Protein AF-A0A678R780-F1 (afdb_monomer_lite)

Structure (mmCIF, N/CA/C/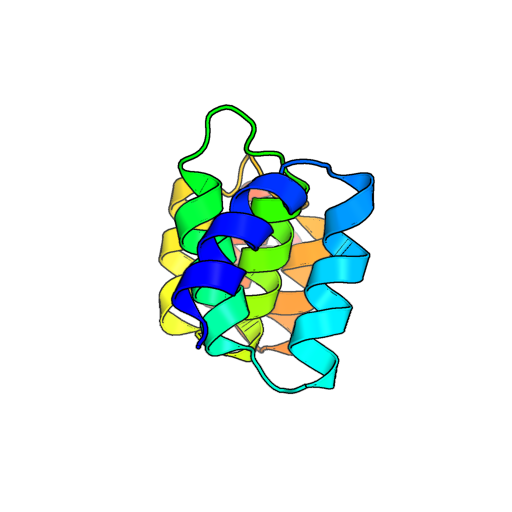O backbone):
data_AF-A0A678R780-F1
#
_entry.id   AF-A0A678R780-F1
#
loop_
_atom_site.group_PDB
_atom_site.id
_atom_site.type_symbol
_atom_site.label_atom_id
_atom_site.label_alt_id
_atom_site.label_comp_id
_atom_site.label_asym_id
_atom_site.label_entity_id
_atom_site.label_seq_id
_atom_site.pdbx_PDB_ins_code
_atom_site.Cartn_x
_atom_site.Cartn_y
_atom_site.Cartn_z
_atom_site.occupancy
_atom_site.B_iso_or_equiv
_atom_site.auth_seq_id
_atom_site.auth_comp_id
_atom_site.auth_asym_id
_atom_site.auth_atom_id
_atom_site.pdbx_PDB_model_num
ATOM 1 N N . GLU A 1 1 ? -18.307 8.876 14.361 1.00 62.28 1 GLU A N 1
ATOM 2 C CA . GLU A 1 1 ? -17.873 7.570 14.901 1.00 62.28 1 GLU A CA 1
ATOM 3 C C . GLU A 1 1 ? -16.398 7.282 14.613 1.00 62.28 1 GLU A C 1
ATOM 5 O O . GLU A 1 1 ? -15.631 7.121 15.553 1.00 62.28 1 GLU A O 1
ATOM 10 N N . PHE A 1 2 ? -15.944 7.371 13.357 1.00 79.69 2 PHE A N 1
ATOM 11 C CA . PHE A 1 2 ? -14.567 7.010 12.974 1.00 79.69 2 PHE A CA 1
ATOM 12 C C . PHE A 1 2 ? -13.427 7.900 13.487 1.00 79.69 2 PHE A C 1
ATOM 14 O O . PHE A 1 2 ? -12.279 7.478 13.446 1.00 79.69 2 PHE A O 1
ATOM 21 N N . ARG A 1 3 ? -13.695 9.093 14.034 1.00 85.50 3 ARG A N 1
ATOM 22 C CA . ARG A 1 3 ? -12.628 9.969 14.557 1.00 85.50 3 ARG A CA 1
ATOM 23 C C . ARG A 1 3 ? -11.819 9.309 15.684 1.00 85.50 3 ARG A C 1
ATOM 25 O O . ARG A 1 3 ? -10.599 9.425 15.704 1.00 85.50 3 ARG A O 1
ATOM 32 N N . LEU A 1 4 ? -12.485 8.607 16.604 1.00 89.31 4 LEU A N 1
ATOM 33 C CA . LEU A 1 4 ? -11.805 7.891 17.694 1.00 89.31 4 LEU A CA 1
ATOM 34 C C . LEU A 1 4 ? -11.103 6.628 17.184 1.00 89.31 4 LEU A C 1
ATOM 36 O O . LEU A 1 4 ? -9.985 6.342 17.604 1.00 89.31 4 LEU A O 1
ATOM 40 N N . ALA A 1 5 ? -11.731 5.917 16.243 1.00 90.56 5 ALA A N 1
ATOM 41 C CA . ALA A 1 5 ? -11.136 4.752 15.594 1.00 90.56 5 ALA A CA 1
ATOM 42 C C . ALA 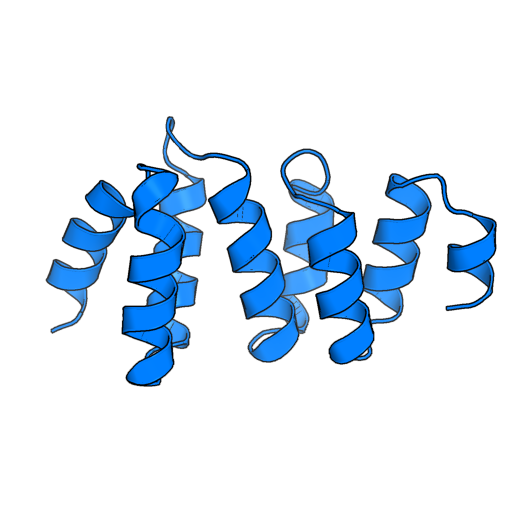A 1 5 ? -9.857 5.122 14.828 1.00 90.56 5 ALA A C 1
ATOM 44 O O . ALA A 1 5 ? -8.880 4.388 14.902 1.00 90.56 5 ALA A O 1
ATOM 45 N N . GLN A 1 6 ? -9.828 6.286 14.173 1.00 91.50 6 GLN A N 1
ATOM 46 C CA . GLN A 1 6 ? -8.646 6.798 13.486 1.00 91.50 6 GLN A CA 1
ATOM 47 C C . GLN A 1 6 ? -7.515 7.098 14.475 1.00 91.50 6 GLN A C 1
ATOM 49 O O . GLN A 1 6 ? -6.401 6.623 14.287 1.00 91.50 6 GLN A O 1
ATOM 54 N N . MET A 1 7 ? -7.796 7.828 15.561 1.00 91.81 7 MET A N 1
ATOM 55 C CA . MET A 1 7 ? -6.786 8.118 16.589 1.00 91.81 7 MET A CA 1
ATOM 56 C C . MET A 1 7 ? -6.217 6.837 17.209 1.00 91.81 7 MET A C 1
ATOM 58 O O . MET A 1 7 ? -5.005 6.706 17.340 1.00 91.81 7 MET A O 1
ATOM 62 N N . CYS A 1 8 ? -7.083 5.880 17.552 1.00 94.06 8 CYS A N 1
ATOM 63 C CA . CYS A 1 8 ? -6.665 4.586 18.086 1.00 94.06 8 CYS A CA 1
ATOM 64 C C . CYS A 1 8 ? -5.853 3.789 17.056 1.00 94.06 8 CYS A C 1
ATOM 66 O O . CYS A 1 8 ? -4.770 3.299 17.362 1.00 94.06 8 CYS A O 1
ATOM 68 N N . GLY A 1 9 ? -6.329 3.735 15.810 1.00 95.38 9 GLY A N 1
ATOM 69 C CA . GLY A 1 9 ? -5.672 3.037 14.712 1.00 95.38 9 GLY A CA 1
ATOM 70 C C . GLY A 1 9 ? -4.240 3.513 14.489 1.00 95.38 9 GLY A C 1
ATOM 71 O O . GLY A 1 9 ? -3.362 2.679 14.304 1.00 95.38 9 GLY A O 1
ATOM 72 N N . LEU A 1 10 ? -3.972 4.821 14.598 1.00 96.38 10 LEU A N 1
ATOM 73 C CA . LEU A 1 10 ? -2.620 5.380 14.446 1.00 96.38 10 LEU A CA 1
ATOM 74 C C . LEU A 1 10 ? -1.632 4.853 15.497 1.00 96.38 10 LEU A C 1
ATOM 76 O O . LEU A 1 10 ? -0.442 4.741 15.215 1.00 96.38 10 LEU A O 1
ATOM 80 N N . HIS A 1 11 ? -2.112 4.503 16.692 1.00 95.69 11 HIS A N 1
ATOM 81 C CA . HIS A 1 11 ? -1.284 3.882 17.724 1.00 95.69 11 HIS A CA 1
ATOM 82 C C . HIS A 1 11 ? -1.045 2.387 17.486 1.00 95.69 11 HIS A C 1
ATOM 84 O O . HIS A 1 11 ? -0.067 1.860 18.003 1.00 95.69 11 HIS A O 1
ATOM 90 N N . ILE A 1 12 ? -1.899 1.721 16.704 1.00 97.00 12 ILE A N 1
ATOM 91 C CA . ILE A 1 12 ? -1.812 0.283 16.420 1.00 97.00 12 ILE A CA 1
ATOM 92 C C . ILE A 1 12 ? -0.942 0.030 15.185 1.00 97.00 12 ILE A C 1
ATOM 94 O O . ILE A 1 12 ? 0.005 -0.741 15.259 1.00 97.00 12 ILE A O 1
ATOM 98 N N . VAL A 1 13 ? -1.187 0.736 14.074 1.00 96.94 13 VAL A N 1
ATOM 99 C CA . VAL A 1 13 ? -0.515 0.499 12.774 1.00 96.94 13 VAL A CA 1
ATOM 100 C C . VAL A 1 13 ? 1.003 0.693 12.784 1.00 96.94 13 VAL A C 1
ATOM 102 O O . VAL A 1 13 ? 1.671 0.270 11.850 1.00 96.94 13 VAL A O 1
ATOM 105 N N . VAL A 1 14 ? 1.558 1.335 13.816 1.00 96.75 14 VAL A N 1
ATOM 106 C CA . VAL A 1 14 ? 3.012 1.478 14.018 1.00 96.75 14 VAL A CA 1
ATOM 107 C C . VAL A 1 14 ? 3.672 0.217 14.593 1.00 96.75 14 VAL A C 1
ATOM 109 O O . VAL A 1 14 ? 4.894 0.183 14.775 1.00 96.75 14 VAL A O 1
ATOM 112 N N . HIS A 1 15 ? 2.874 -0.787 14.956 1.00 97.50 15 HIS A N 1
ATOM 113 C CA . HIS A 1 15 ? 3.314 -2.118 15.347 1.00 97.50 15 HIS A CA 1
ATOM 114 C C . HIS A 1 15 ? 3.130 -3.050 14.148 1.00 97.50 15 HIS A C 1
ATOM 116 O O . HIS A 1 15 ? 2.006 -3.367 13.770 1.00 97.50 15 HIS A O 1
ATOM 122 N N . ALA A 1 16 ? 4.240 -3.477 13.542 1.00 95.44 16 ALA A N 1
ATOM 123 C CA . ALA A 1 16 ? 4.207 -4.252 12.302 1.00 95.44 16 ALA A CA 1
ATOM 124 C C . ALA A 1 16 ? 3.424 -5.568 12.432 1.00 95.44 16 ALA A C 1
ATOM 126 O O . ALA A 1 16 ? 2.726 -5.938 11.492 1.00 95.44 16 ALA A O 1
ATOM 127 N N . ASP A 1 17 ? 3.497 -6.211 13.599 1.00 96.75 17 ASP A N 1
ATOM 128 C CA . ASP A 1 17 ? 2.800 -7.467 13.893 1.00 96.75 17 ASP A CA 1
ATOM 129 C C . ASP A 1 17 ? 1.268 -7.299 13.935 1.00 96.75 17 ASP A C 1
ATOM 131 O O . ASP A 1 17 ? 0.540 -8.245 13.666 1.00 96.75 17 ASP A O 1
ATOM 135 N N . GLU A 1 18 ? 0.773 -6.086 14.204 1.00 97.56 18 GLU A N 1
ATOM 136 C CA . GLU A 1 18 ? -0.662 -5.780 14.327 1.00 97.56 18 GLU A CA 1
ATOM 137 C C . GLU A 1 18 ? -1.278 -5.260 13.015 1.00 97.56 18 GLU A C 1
ATOM 139 O O . GLU A 1 18 ? -2.496 -5.102 12.898 1.00 97.56 18 GLU A O 1
ATOM 144 N N . LEU A 1 19 ? -0.447 -4.929 12.019 1.00 97.56 19 LEU A N 1
ATOM 145 C CA . LEU A 1 19 ? -0.902 -4.249 10.805 1.00 97.56 19 LEU A CA 1
ATOM 146 C C . LEU A 1 19 ? -1.858 -5.124 9.980 1.00 97.56 19 LEU A C 1
ATOM 148 O O . LEU A 1 19 ? -2.865 -4.621 9.481 1.00 97.56 19 LEU A O 1
ATOM 152 N N . GLU A 1 20 ? -1.553 -6.414 9.837 1.00 96.81 20 GLU A N 1
ATOM 153 C CA . GLU A 1 20 ? -2.369 -7.354 9.059 1.00 96.81 20 GLU A CA 1
ATOM 154 C C . GLU A 1 20 ? -3.759 -7.546 9.679 1.00 96.81 20 GLU A C 1
ATOM 156 O O . GLU A 1 20 ? -4.770 -7.406 8.986 1.00 96.81 20 GLU A O 1
ATOM 161 N N . ASP A 1 21 ? -3.823 -7.763 10.994 1.00 97.75 21 ASP A N 1
ATOM 162 C CA . ASP A 1 21 ? -5.081 -7.937 11.722 1.00 97.75 21 ASP A CA 1
ATOM 163 C C . ASP A 1 21 ? -5.960 -6.683 11.649 1.00 97.75 21 ASP A C 1
ATOM 165 O O . ASP A 1 21 ? -7.170 -6.774 11.413 1.00 97.75 21 ASP A O 1
ATOM 169 N N . LEU A 1 22 ? -5.360 -5.494 11.766 1.00 97.50 22 LEU A N 1
ATOM 170 C CA . LEU A 1 22 ? -6.078 -4.231 11.617 1.00 97.50 22 LEU A CA 1
ATOM 171 C C . LEU A 1 22 ? -6.645 -4.060 10.202 1.00 97.50 22 LEU A C 1
ATOM 173 O O . LEU A 1 22 ? -7.795 -3.644 10.043 1.00 97.50 22 LEU A O 1
ATOM 177 N N . ILE A 1 23 ? -5.863 -4.378 9.170 1.00 97.44 23 ILE A N 1
ATOM 178 C CA . ILE A 1 23 ? -6.307 -4.293 7.774 1.00 97.44 23 ILE A CA 1
ATOM 179 C C . ILE A 1 23 ? -7.484 -5.238 7.530 1.00 97.44 23 ILE A C 1
ATOM 181 O O . ILE A 1 23 ? -8.506 -4.812 6.986 1.00 97.44 23 ILE A O 1
ATOM 185 N N . ASN A 1 24 ? -7.375 -6.493 7.967 1.00 97.31 24 ASN A N 1
ATOM 186 C CA . ASN A 1 24 ? -8.446 -7.480 7.839 1.00 97.31 24 ASN A CA 1
ATOM 187 C C . ASN A 1 24 ? -9.714 -7.013 8.567 1.00 97.31 24 ASN A C 1
ATOM 189 O O . ASN A 1 24 ? -10.800 -7.025 7.988 1.00 97.31 24 ASN A O 1
ATOM 193 N N . TYR A 1 25 ? -9.574 -6.463 9.777 1.00 97.00 25 TYR A N 1
ATOM 194 C CA . TYR A 1 25 ? -10.696 -5.942 10.556 1.00 97.00 25 TYR A CA 1
ATOM 195 C C . TYR A 1 25 ? -11.512 -4.866 9.818 1.00 97.00 25 TYR A C 1
ATOM 197 O O . TYR A 1 25 ? -12.750 -4.887 9.877 1.00 97.00 25 TYR A O 1
ATOM 205 N N . TYR A 1 26 ? -10.842 -3.923 9.144 1.00 97.38 26 TYR A N 1
ATOM 206 C CA .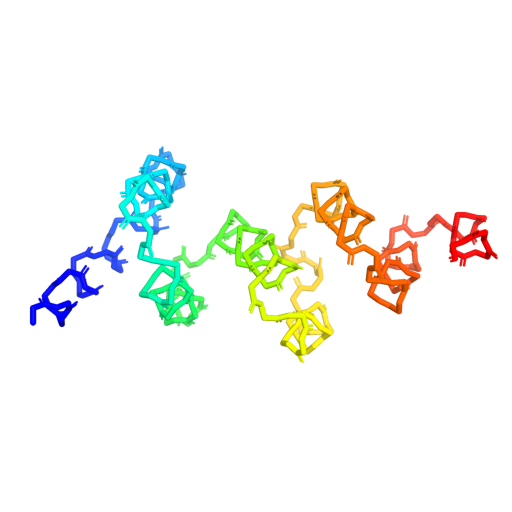 TYR A 1 26 ? -11.500 -2.879 8.349 1.00 97.38 26 TYR A CA 1
ATOM 207 C C . TYR A 1 26 ? -12.076 -3.430 7.037 1.00 97.38 26 TYR A C 1
ATOM 209 O O . TYR A 1 26 ? -13.198 -3.068 6.671 1.00 97.38 26 TYR A O 1
ATOM 217 N N . GLN A 1 27 ? -11.341 -4.307 6.343 1.00 95.12 27 GLN A N 1
ATOM 218 C CA . GLN A 1 27 ? -11.774 -4.880 5.064 1.00 95.12 27 GLN A CA 1
ATOM 219 C C . GLN A 1 27 ? -13.019 -5.761 5.209 1.00 95.12 27 GLN A C 1
ATOM 221 O O . GLN A 1 27 ? -13.960 -5.592 4.436 1.00 95.12 27 GLN A O 1
ATOM 226 N N . ASP A 1 28 ? -13.079 -6.622 6.228 1.00 97.00 28 ASP A N 1
ATOM 227 C CA . ASP A 1 28 ? -14.221 -7.518 6.477 1.00 97.00 28 ASP A CA 1
ATOM 228 C C . ASP A 1 28 ? -15.529 -6.757 6.744 1.00 97.00 28 ASP A C 1
ATOM 230 O O . ASP A 1 28 ? -16.62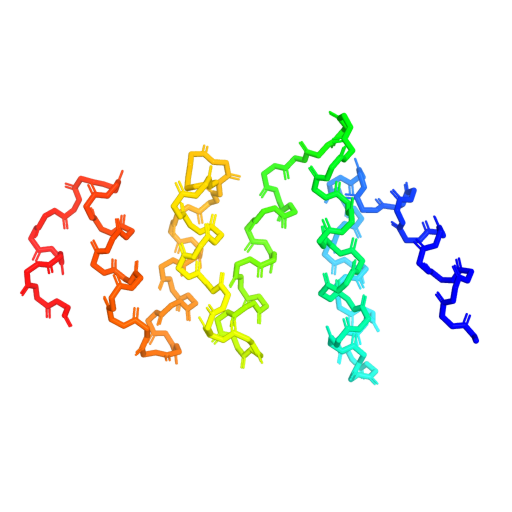6 -7.281 6.555 1.00 97.00 28 ASP A O 1
ATOM 234 N N . ARG A 1 29 ? -15.422 -5.496 7.177 1.00 96.25 29 ARG A N 1
ATOM 235 C CA . ARG A 1 29 ? -16.555 -4.591 7.427 1.00 96.25 29 ARG A CA 1
ATOM 236 C C . ARG A 1 29 ? -16.833 -3.631 6.270 1.00 96.25 29 ARG A C 1
ATOM 238 O O . ARG A 1 29 ? -17.779 -2.853 6.343 1.00 96.25 29 ARG A O 1
ATOM 245 N N . GLY A 1 30 ? -16.025 -3.674 5.213 1.00 96.19 30 GLY A N 1
ATOM 246 C CA . GLY A 1 30 ? -16.158 -2.802 4.048 1.00 96.19 30 GLY A CA 1
ATOM 247 C C . GLY A 1 30 ? -15.710 -1.353 4.272 1.00 96.19 30 GLY A C 1
ATOM 248 O O . GLY A 1 30 ? -16.072 -0.481 3.486 1.00 96.19 30 GLY A O 1
ATOM 249 N N . HIS A 1 31 ? -14.929 -1.070 5.320 1.00 96.56 31 HIS A N 1
ATOM 250 C CA . HIS A 1 31 ? -14.461 0.281 5.670 1.00 96.56 31 HIS A CA 1
ATOM 251 C C . HIS A 1 31 ? -13.138 0.634 4.968 1.00 96.56 31 HIS A C 1
ATOM 253 O O . HIS A 1 31 ? -12.135 0.966 5.602 1.00 96.56 31 HIS A O 1
ATOM 259 N N . PHE A 1 32 ? -13.104 0.504 3.638 1.00 96.12 32 PHE A N 1
ATOM 260 C CA . PHE A 1 32 ? -11.881 0.688 2.845 1.00 96.12 32 PHE A CA 1
ATOM 261 C C . PHE A 1 32 ? -11.415 2.146 2.806 1.00 96.12 32 PHE A C 1
ATOM 263 O O . PHE A 1 32 ? -10.217 2.412 2.863 1.00 96.12 32 PHE A O 1
ATOM 270 N N . GLU A 1 33 ? -12.353 3.092 2.738 1.00 96.19 33 GLU A N 1
ATOM 271 C CA . GLU A 1 33 ? -12.046 4.525 2.730 1.00 96.19 33 GLU A CA 1
ATOM 272 C C . GLU A 1 33 ? -11.412 4.963 4.052 1.00 96.19 33 GLU A C 1
ATOM 274 O O . GLU A 1 33 ? -10.392 5.651 4.064 1.00 96.19 33 GLU A O 1
ATOM 279 N N . GLU A 1 34 ? -11.962 4.514 5.179 1.00 96.94 34 GLU A N 1
ATOM 280 C CA . GLU A 1 34 ? -11.415 4.797 6.502 1.00 96.94 34 GLU A CA 1
ATOM 281 C C . GLU A 1 34 ? -10.044 4.149 6.705 1.00 96.94 34 GLU A C 1
ATOM 283 O O . GLU A 1 34 ? -9.157 4.786 7.274 1.00 96.94 34 GLU A O 1
ATOM 288 N N . LEU A 1 35 ? -9.843 2.924 6.206 1.00 97.75 35 LEU A N 1
ATOM 289 C CA . LEU A 1 35 ? -8.550 2.241 6.257 1.00 97.75 35 LEU A CA 1
ATOM 290 C C . LEU A 1 35 ? -7.481 2.979 5.441 1.00 97.75 35 LEU A C 1
ATOM 292 O O . LEU A 1 35 ? -6.369 3.185 5.927 1.00 97.75 35 LEU A O 1
ATOM 296 N N . ILE A 1 36 ? -7.820 3.409 4.224 1.00 98.19 36 ILE A N 1
ATOM 297 C CA . ILE A 1 36 ? -6.927 4.204 3.374 1.00 98.19 36 ILE A CA 1
ATOM 298 C C . ILE A 1 36 ? -6.566 5.514 4.077 1.00 98.19 36 ILE A C 1
ATOM 300 O O . ILE A 1 36 ? -5.386 5.814 4.236 1.00 98.19 36 ILE A O 1
ATOM 304 N N . ASN A 1 37 ? -7.559 6.256 4.576 1.00 97.56 37 ASN A N 1
ATOM 305 C CA . ASN A 1 37 ? -7.329 7.520 5.279 1.00 97.56 37 ASN A CA 1
ATOM 306 C C . ASN A 1 37 ? -6.485 7.337 6.555 1.00 97.56 37 ASN A C 1
ATOM 308 O O . ASN A 1 37 ? -5.696 8.211 6.919 1.00 97.56 37 ASN A O 1
ATOM 312 N N . LEU A 1 38 ? -6.650 6.210 7.255 1.00 97.81 38 LEU A N 1
ATOM 313 C CA . LEU A 1 38 ? -5.838 5.861 8.416 1.00 97.81 38 LEU A CA 1
ATOM 314 C C . LEU A 1 38 ? -4.374 5.642 8.019 1.00 97.81 38 LEU A C 1
ATOM 316 O O . LEU A 1 38 ? -3.491 6.234 8.639 1.00 97.81 38 LEU A O 1
ATOM 320 N N . LEU A 1 39 ? -4.113 4.827 6.994 1.00 98.12 39 LEU A N 1
ATOM 321 C CA . LEU A 1 39 ? -2.750 4.550 6.537 1.00 98.12 39 LEU A CA 1
ATOM 322 C C . LEU A 1 39 ? -2.083 5.788 5.925 1.00 98.12 39 LEU A C 1
ATOM 324 O O . LEU A 1 39 ? -0.916 6.029 6.215 1.00 98.12 39 LEU A O 1
ATOM 328 N N . GLU A 1 40 ? -2.815 6.616 5.175 1.00 97.88 40 GLU A N 1
ATOM 329 C CA . GLU A 1 40 ? -2.335 7.912 4.668 1.00 97.88 40 GLU A CA 1
ATOM 330 C C . GLU A 1 40 ? -1.806 8.802 5.800 1.00 97.88 40 GLU A C 1
ATOM 332 O O . GLU A 1 40 ? -0.689 9.315 5.725 1.00 97.88 40 GLU A O 1
ATOM 337 N N . ALA A 1 41 ? -2.570 8.936 6.888 1.00 97.69 41 ALA A N 1
ATOM 338 C CA . ALA A 1 41 ? -2.130 9.685 8.061 1.00 97.69 41 ALA A CA 1
ATOM 339 C C . ALA A 1 41 ? -0.943 9.008 8.771 1.00 97.69 41 ALA A C 1
ATOM 341 O O . ALA A 1 41 ? -0.027 9.682 9.248 1.00 97.69 41 ALA A O 1
ATOM 342 N N . ALA A 1 42 ? -0.937 7.677 8.829 1.00 97.25 42 ALA A N 1
ATOM 343 C CA . ALA A 1 42 ? 0.075 6.914 9.542 1.00 97.25 42 ALA A CA 1
ATOM 344 C C . ALA A 1 42 ? 1.467 6.980 8.887 1.00 97.25 42 ALA A C 1
ATOM 346 O O . ALA A 1 42 ? 2.477 6.903 9.586 1.00 97.25 42 ALA A O 1
ATOM 347 N N . LEU A 1 43 ? 1.541 7.175 7.568 1.00 97.44 43 LEU A N 1
ATOM 348 C CA . LEU A 1 43 ? 2.800 7.347 6.831 1.00 97.44 43 LEU A CA 1
ATOM 349 C C . LEU A 1 43 ? 3.611 8.570 7.283 1.00 97.44 43 LEU A C 1
ATOM 351 O O . LEU A 1 43 ? 4.831 8.582 7.117 1.00 97.44 43 LEU A O 1
ATOM 355 N N . GLY A 1 44 ? 2.951 9.580 7.861 1.00 95.69 44 GLY A N 1
ATOM 356 C CA . GLY A 1 44 ? 3.597 10.772 8.417 1.00 95.69 44 GLY A CA 1
ATOM 357 C C . GLY A 1 44 ? 4.202 10.576 9.812 1.00 95.69 44 GLY A C 1
ATOM 358 O O . GLY A 1 44 ? 4.832 11.494 10.331 1.00 95.69 44 GLY A O 1
ATOM 359 N N . LEU A 1 45 ? 4.011 9.412 10.443 1.00 96.56 45 LEU A N 1
ATOM 360 C CA . LEU A 1 45 ? 4.550 9.121 11.770 1.00 96.56 45 LEU A CA 1
ATOM 361 C C . LEU A 1 45 ? 6.035 8.739 11.696 1.00 96.56 45 LEU A C 1
ATOM 363 O O . LEU A 1 45 ? 6.461 8.014 10.800 1.00 96.56 45 LEU A O 1
ATOM 367 N N . GLU A 1 46 ? 6.816 9.123 12.709 1.00 95.88 46 GLU A N 1
ATOM 368 C CA . GLU A 1 46 ? 8.242 8.753 12.808 1.00 95.88 46 GLU A CA 1
ATOM 369 C C . GLU A 1 46 ? 8.463 7.233 12.810 1.00 95.88 46 GLU A C 1
ATOM 371 O O . GLU A 1 46 ? 9.475 6.737 12.321 1.00 95.88 46 GLU A O 1
ATOM 376 N N . ARG A 1 47 ? 7.488 6.480 13.331 1.00 96.75 47 ARG A N 1
ATOM 377 C CA . ARG A 1 47 ? 7.510 5.013 13.408 1.00 96.75 47 ARG A CA 1
ATOM 378 C C . ARG A 1 47 ? 6.973 4.319 12.147 1.00 96.75 47 ARG A C 1
ATOM 380 O O . ARG A 1 47 ? 6.745 3.112 12.186 1.00 96.75 47 ARG A O 1
ATOM 387 N N . ALA A 1 48 ? 6.756 5.042 11.046 1.00 97.69 48 ALA A N 1
ATOM 388 C CA . ALA A 1 48 ? 6.250 4.450 9.813 1.00 97.69 48 ALA A CA 1
ATOM 389 C C . ALA A 1 48 ? 7.236 3.422 9.226 1.00 97.69 48 ALA A C 1
ATOM 391 O O . ALA A 1 48 ? 8.404 3.727 8.969 1.00 97.69 48 ALA A O 1
ATOM 392 N N . HIS A 1 49 ? 6.755 2.209 8.955 1.00 98.12 49 HIS A N 1
ATOM 393 C CA . HIS A 1 49 ? 7.564 1.086 8.471 1.00 98.12 49 HIS A CA 1
ATOM 394 C C . HIS A 1 49 ? 7.085 0.556 7.114 1.00 98.12 49 HIS A C 1
ATOM 396 O O . HIS A 1 49 ? 5.965 0.827 6.691 1.00 98.12 49 HIS A O 1
ATOM 402 N N . MET A 1 50 ? 7.922 -0.248 6.445 1.00 98.25 50 MET A N 1
ATOM 403 C CA . MET A 1 50 ? 7.698 -0.761 5.078 1.00 98.25 50 MET A CA 1
ATOM 404 C C . MET A 1 50 ? 6.312 -1.388 4.859 1.00 98.25 50 MET A C 1
ATOM 406 O O . MET A 1 50 ? 5.691 -1.169 3.817 1.00 98.25 50 MET A O 1
ATOM 410 N N . GLY A 1 51 ? 5.811 -2.140 5.847 1.00 98.38 51 GLY A N 1
ATOM 411 C CA . GLY A 1 51 ? 4.469 -2.729 5.798 1.00 98.38 51 GLY A CA 1
ATOM 412 C C . GLY A 1 51 ? 3.380 -1.703 5.465 1.00 98.38 51 GLY A C 1
ATOM 413 O O . GLY A 1 51 ? 2.592 -1.932 4.559 1.00 98.38 51 GLY A O 1
ATOM 414 N N . MET A 1 52 ? 3.402 -0.523 6.086 1.00 98.56 52 MET A N 1
ATOM 415 C CA . MET A 1 52 ? 2.371 0.505 5.889 1.00 98.56 52 MET A CA 1
ATOM 416 C C . MET A 1 52 ? 2.357 1.046 4.453 1.00 98.56 52 MET A C 1
ATOM 418 O O . MET A 1 52 ? 1.295 1.170 3.850 1.00 98.56 52 MET A O 1
ATOM 422 N N . PHE A 1 53 ? 3.535 1.315 3.876 1.00 98.69 53 PHE A N 1
ATOM 423 C CA . PHE A 1 53 ? 3.662 1.774 2.486 1.00 98.69 53 PHE A CA 1
ATOM 424 C C . PHE A 1 53 ? 3.207 0.700 1.495 1.00 98.69 53 PHE A C 1
ATOM 426 O O . PHE A 1 53 ? 2.584 1.011 0.480 1.00 98.69 53 PHE A O 1
ATOM 433 N N . THR A 1 54 ? 3.535 -0.560 1.789 1.00 98.69 54 THR A N 1
ATOM 434 C CA . THR A 1 54 ? 3.193 -1.711 0.948 1.00 98.69 54 THR A CA 1
ATOM 435 C C . THR A 1 54 ? 1.685 -1.937 0.934 1.00 98.69 54 THR A C 1
ATOM 437 O O . THR A 1 54 ? 1.089 -2.037 -0.135 1.00 98.69 54 THR A O 1
ATOM 440 N N . GLU A 1 55 ? 1.057 -1.971 2.107 1.00 98.50 55 GLU A N 1
ATOM 441 C CA . GLU A 1 55 ? -0.382 -2.205 2.226 1.00 98.50 55 GLU A CA 1
ATOM 442 C C . GLU A 1 55 ? -1.201 -1.037 1.673 1.00 98.50 55 GLU A C 1
ATOM 444 O O . GLU A 1 55 ? -2.203 -1.268 0.996 1.00 98.50 55 GLU A O 1
ATOM 449 N N . LEU A 1 56 ? -0.748 0.213 1.846 1.00 98.62 56 LEU A N 1
ATOM 450 C CA . LEU A 1 56 ? -1.420 1.345 1.208 1.00 98.62 56 LEU A CA 1
ATOM 451 C C . LEU A 1 56 ? -1.366 1.254 -0.325 1.00 98.62 56 LEU A C 1
ATOM 453 O O . LEU A 1 56 ? -2.378 1.496 -0.976 1.00 98.62 56 LEU A O 1
ATOM 457 N N . ALA A 1 57 ? -0.232 0.846 -0.906 1.00 98.62 57 ALA A N 1
ATOM 458 C CA . ALA A 1 57 ? -0.131 0.632 -2.351 1.00 98.62 57 ALA A CA 1
ATOM 459 C C . ALA A 1 57 ? -1.112 -0.456 -2.833 1.00 98.62 57 ALA A C 1
ATOM 461 O O . ALA A 1 57 ? -1.792 -0.292 -3.845 1.00 98.62 57 ALA A O 1
ATOM 462 N N . ILE A 1 58 ? -1.252 -1.550 -2.077 1.00 98.50 58 ILE A N 1
ATOM 463 C CA . ILE A 1 58 ? -2.218 -2.612 -2.391 1.00 98.50 58 ILE A CA 1
ATOM 464 C C . ILE A 1 58 ? -3.654 -2.073 -2.334 1.00 98.50 58 ILE A C 1
ATOM 466 O O . ILE A 1 58 ? -4.449 -2.360 -3.229 1.00 98.50 58 ILE A O 1
ATOM 470 N N . LEU A 1 59 ? -3.998 -1.259 -1.335 1.00 98.31 59 LEU A N 1
ATOM 471 C CA . LEU A 1 59 ? -5.322 -0.637 -1.252 1.00 98.31 59 LEU A CA 1
ATOM 472 C C . LEU A 1 59 ? -5.569 0.355 -2.394 1.00 98.31 59 LEU A C 1
ATOM 474 O O . LEU A 1 59 ? -6.647 0.336 -2.988 1.00 98.31 59 LEU A O 1
ATOM 478 N N . TYR A 1 60 ? -4.583 1.178 -2.756 1.00 98.62 60 TYR A N 1
ATOM 479 C CA . TYR A 1 60 ? -4.687 2.071 -3.910 1.00 98.62 60 TYR A CA 1
ATOM 480 C C . TYR A 1 60 ? -4.905 1.307 -5.206 1.00 98.62 60 TYR A C 1
ATOM 482 O O . TYR A 1 60 ? -5.780 1.703 -5.972 1.00 98.62 60 TYR A O 1
ATOM 490 N N . SER A 1 61 ? -4.213 0.183 -5.414 1.00 98.12 61 SER A N 1
ATOM 491 C CA . SER A 1 61 ? -4.400 -0.619 -6.627 1.00 98.12 61 SER A CA 1
ATOM 492 C C . SER A 1 61 ? -5.854 -1.065 -6.828 1.00 98.12 61 SER A C 1
ATOM 494 O O . SER A 1 61 ? -6.338 -1.108 -7.954 1.00 98.12 61 SER A O 1
ATOM 496 N N . LYS A 1 62 ? -6.578 -1.327 -5.731 1.00 96.81 62 LYS A N 1
ATOM 497 C CA . LYS A 1 62 ? -7.961 -1.822 -5.750 1.00 96.81 62 LYS A CA 1
ATOM 498 C C . LYS A 1 62 ? -9.006 -0.709 -5.752 1.00 96.81 62 LYS A C 1
ATOM 500 O O . LYS A 1 62 ? -10.025 -0.834 -6.422 1.00 96.81 62 LYS A O 1
ATOM 505 N N . TYR A 1 63 ? -8.785 0.344 -4.966 1.00 97.62 63 TYR A N 1
ATOM 506 C CA . TYR A 1 63 ? -9.842 1.300 -4.615 1.00 97.62 63 TYR A CA 1
ATOM 507 C C . TYR A 1 63 ? -9.568 2.730 -5.085 1.00 97.62 63 TYR A C 1
ATOM 509 O O . TYR A 1 63 ? -10.512 3.487 -5.299 1.00 97.62 63 TYR A O 1
ATOM 517 N N . LYS A 1 64 ? -8.296 3.118 -5.259 1.00 97.81 64 LYS A N 1
ATOM 518 C CA . LYS A 1 64 ? -7.911 4.458 -5.737 1.00 97.81 64 LYS A CA 1
ATOM 519 C C . LYS A 1 64 ? -6.725 4.408 -6.718 1.00 97.81 64 LYS A C 1
ATOM 521 O O . LYS A 1 64 ? -5.677 4.983 -6.406 1.00 97.81 64 LYS A O 1
ATOM 526 N N . PRO A 1 65 ? -6.867 3.780 -7.906 1.00 96.62 65 PRO A N 1
ATOM 527 C CA . PRO A 1 65 ? -5.789 3.673 -8.896 1.00 96.62 65 PRO A CA 1
ATOM 528 C C . PRO A 1 65 ? -5.095 4.999 -9.221 1.00 96.62 65 PRO A C 1
ATOM 530 O O . PRO A 1 65 ? -3.878 5.061 -9.346 1.00 96.62 65 PRO A O 1
ATOM 533 N N . GLN A 1 66 ? -5.859 6.091 -9.260 1.00 97.06 66 GLN A N 1
ATOM 534 C CA . GLN A 1 66 ? -5.371 7.442 -9.527 1.00 97.06 66 GLN A CA 1
ATOM 535 C C . GLN A 1 66 ? -4.341 7.963 -8.508 1.00 97.06 66 GLN A C 1
ATOM 537 O O . GLN A 1 66 ? -3.610 8.894 -8.826 1.00 97.06 66 GLN A O 1
ATOM 542 N N . ARG A 1 67 ? -4.276 7.394 -7.293 1.00 97.62 67 ARG A N 1
ATOM 543 C CA . ARG A 1 67 ? -3.269 7.737 -6.266 1.00 97.62 67 ARG A CA 1
ATOM 544 C C . ARG A 1 67 ? -2.043 6.823 -6.294 1.00 97.62 67 ARG A C 1
ATOM 546 O O . ARG A 1 67 ? -1.032 7.140 -5.672 1.00 97.62 67 ARG A O 1
ATOM 553 N N . MET A 1 68 ? -2.119 5.698 -7.006 1.00 97.88 68 MET A N 1
ATOM 554 C CA . MET A 1 68 ? -1.072 4.678 -7.009 1.00 97.88 68 MET A CA 1
ATOM 555 C C . MET A 1 68 ? 0.248 5.227 -7.552 1.00 97.88 68 MET A C 1
ATOM 557 O O . MET A 1 68 ? 1.294 5.032 -6.936 1.00 97.88 68 MET A O 1
ATOM 561 N N . ARG A 1 69 ? 0.194 5.958 -8.671 1.00 97.56 69 ARG A N 1
ATOM 562 C CA . ARG A 1 69 ? 1.385 6.517 -9.312 1.00 97.56 69 ARG A CA 1
ATOM 563 C C . ARG A 1 69 ? 2.180 7.430 -8.387 1.00 97.56 69 ARG A C 1
ATOM 565 O O . ARG A 1 69 ? 3.369 7.207 -8.184 1.00 97.56 69 ARG A O 1
ATOM 572 N N . GLU A 1 70 ? 1.507 8.423 -7.813 1.00 98.19 70 GLU A N 1
ATOM 573 C CA . GLU A 1 70 ? 2.106 9.408 -6.907 1.00 98.19 70 GLU A CA 1
ATOM 574 C C . GLU A 1 70 ? 2.739 8.724 -5.686 1.00 98.19 70 GLU A C 1
ATOM 576 O O . GLU A 1 70 ? 3.872 9.025 -5.311 1.00 98.19 70 GLU A O 1
ATOM 581 N N . HIS A 1 71 ? 2.045 7.739 -5.107 1.00 98.31 71 HIS A N 1
ATOM 582 C CA . HIS A 1 71 ? 2.561 6.957 -3.983 1.00 98.31 71 HIS A CA 1
ATOM 583 C C . HIS A 1 71 ? 3.858 6.223 -4.328 1.00 98.31 71 HIS A C 1
ATOM 585 O O . HIS A 1 71 ? 4.818 6.256 -3.558 1.00 98.31 71 HIS A O 1
ATOM 591 N N . LEU A 1 72 ? 3.907 5.569 -5.489 1.00 98.31 72 LEU A N 1
ATOM 592 C CA . LEU A 1 72 ? 5.089 4.833 -5.925 1.00 98.31 72 LEU A CA 1
ATOM 593 C C . LEU A 1 72 ? 6.259 5.760 -6.259 1.00 98.31 72 LEU A C 1
ATOM 595 O O . LEU A 1 72 ? 7.385 5.472 -5.860 1.00 98.31 72 LEU A O 1
ATOM 599 N N . GLU A 1 73 ? 6.015 6.887 -6.925 1.00 97.75 73 GLU A N 1
ATOM 600 C CA . GLU A 1 73 ? 7.069 7.858 -7.241 1.00 97.75 73 GLU A CA 1
ATOM 601 C C . GLU A 1 73 ? 7.765 8.384 -5.980 1.00 97.75 73 GLU A C 1
ATOM 603 O O . GLU A 1 73 ? 8.991 8.521 -5.966 1.00 97.75 73 GLU A O 1
ATOM 608 N N . LEU A 1 74 ? 7.007 8.600 -4.902 1.00 97.88 74 LEU A N 1
ATOM 609 C CA . LEU A 1 74 ? 7.537 9.082 -3.628 1.00 97.88 74 LEU A CA 1
ATOM 610 C C . LEU A 1 74 ? 8.161 7.975 -2.766 1.00 97.88 74 LEU A C 1
ATOM 612 O O . LEU A 1 74 ? 9.145 8.226 -2.067 1.00 97.88 74 LEU A O 1
ATOM 616 N N . PHE A 1 75 ? 7.594 6.764 -2.775 1.00 98.19 75 PHE A N 1
ATOM 617 C CA . PHE A 1 75 ? 7.860 5.770 -1.729 1.00 98.19 75 PHE A CA 1
ATOM 618 C C . PHE A 1 75 ? 8.303 4.385 -2.217 1.00 98.19 75 PHE A C 1
ATOM 620 O O . PHE A 1 75 ? 8.386 3.468 -1.398 1.00 98.19 75 PHE A O 1
ATOM 627 N N . TRP A 1 76 ? 8.635 4.201 -3.499 1.00 97.62 76 TRP A N 1
ATOM 628 C CA . TRP A 1 76 ? 9.046 2.895 -4.046 1.00 97.62 76 TRP A CA 1
ATOM 629 C C . TRP A 1 76 ? 10.188 2.209 -3.270 1.00 97.62 76 TRP A C 1
ATOM 631 O O . TRP A 1 76 ? 10.201 0.988 -3.143 1.00 97.62 76 TRP A O 1
ATOM 641 N N . SER A 1 77 ? 11.128 2.966 -2.694 1.00 97.25 77 SER A N 1
ATOM 642 C CA . SER A 1 77 ? 12.249 2.413 -1.916 1.00 97.25 77 SER A CA 1
ATOM 643 C C . SER A 1 77 ? 11.841 1.891 -0.531 1.00 97.25 77 SER A C 1
ATOM 645 O O . SER A 1 77 ? 12.639 1.261 0.162 1.00 97.25 77 SER A O 1
ATOM 647 N N . ARG A 1 78 ? 10.597 2.154 -0.109 1.00 97.88 78 ARG A N 1
ATOM 648 C CA . ARG A 1 78 ? 10.032 1.780 1.195 1.00 97.88 78 ARG A CA 1
ATOM 649 C C . ARG A 1 78 ? 8.881 0.780 1.082 1.00 97.88 78 ARG A C 1
ATOM 651 O O . ARG A 1 78 ? 8.192 0.566 2.076 1.00 97.88 78 ARG A O 1
ATOM 658 N N . VAL A 1 79 ? 8.670 0.160 -0.080 1.00 98.38 79 VAL A N 1
ATOM 659 C CA . VAL A 1 79 ? 7.660 -0.895 -0.275 1.00 98.38 79 VAL A CA 1
ATOM 660 C C . VAL A 1 79 ? 8.303 -2.255 -0.532 1.00 98.38 79 VAL A C 1
ATOM 662 O O . VAL A 1 79 ? 9.436 -2.355 -0.997 1.00 98.38 79 VAL A O 1
ATOM 665 N N . ASN A 1 80 ? 7.550 -3.324 -0.285 1.00 98.19 80 ASN A N 1
ATOM 666 C CA . ASN A 1 80 ? 7.877 -4.649 -0.800 1.00 98.19 80 ASN A CA 1
ATOM 667 C C . ASN A 1 80 ? 7.469 -4.732 -2.282 1.00 98.19 80 ASN A C 1
ATOM 669 O O . ASN A 1 80 ? 6.315 -5.036 -2.594 1.00 98.19 80 ASN A O 1
ATOM 673 N N . ILE A 1 81 ? 8.412 -4.449 -3.187 1.00 97.12 81 ILE A N 1
ATOM 674 C CA . ILE A 1 81 ? 8.158 -4.375 -4.635 1.00 97.12 81 ILE A CA 1
ATOM 675 C C . ILE A 1 81 ? 7.482 -5.648 -5.187 1.00 97.12 81 ILE A C 1
ATOM 677 O O . ILE A 1 81 ? 6.427 -5.502 -5.805 1.00 97.12 81 ILE A O 1
ATOM 681 N N . PRO A 1 82 ? 7.952 -6.886 -4.913 1.00 97.88 82 PRO A N 1
ATOM 682 C CA . PRO A 1 82 ? 7.281 -8.098 -5.402 1.00 97.88 82 PRO A CA 1
ATOM 683 C C . PRO A 1 82 ? 5.819 -8.246 -4.957 1.00 97.88 82 PRO A C 1
ATOM 685 O O . PRO A 1 82 ? 4.985 -8.793 -5.683 1.00 97.88 82 PRO A O 1
ATOM 688 N N . LYS A 1 83 ? 5.472 -7.784 -3.748 1.00 98.12 83 LYS A N 1
ATOM 689 C CA . LYS A 1 83 ? 4.080 -7.810 -3.275 1.00 98.12 83 LYS A CA 1
ATOM 690 C C . LYS A 1 83 ? 3.225 -6.783 -4.022 1.00 98.12 83 LYS A C 1
ATOM 692 O O . LYS A 1 83 ? 2.102 -7.106 -4.400 1.00 98.12 83 LYS A O 1
ATOM 697 N N . VAL A 1 84 ? 3.762 -5.588 -4.265 1.00 98.38 84 VAL A N 1
ATOM 698 C CA . VAL A 1 84 ? 3.047 -4.515 -4.970 1.00 98.38 84 VAL A CA 1
ATOM 699 C C . VAL A 1 84 ? 2.908 -4.805 -6.467 1.00 98.38 84 VAL A C 1
ATOM 701 O O . VAL A 1 84 ? 1.835 -4.565 -7.010 1.00 98.38 84 VAL A O 1
ATOM 704 N N . LEU A 1 85 ? 3.920 -5.393 -7.114 1.00 98.00 85 LEU A N 1
ATOM 705 C CA . LEU A 1 85 ? 3.853 -5.833 -8.515 1.00 98.00 85 LEU A CA 1
ATOM 706 C C . LEU A 1 85 ? 2.662 -6.762 -8.755 1.00 98.00 85 LEU A C 1
ATOM 708 O O . LEU A 1 85 ? 1.842 -6.490 -9.625 1.00 98.00 85 LEU A O 1
ATOM 712 N N . ARG A 1 86 ? 2.497 -7.795 -7.916 1.00 97.94 86 ARG A N 1
ATOM 713 C CA . ARG A 1 86 ? 1.350 -8.716 -8.009 1.00 97.94 86 ARG A CA 1
ATOM 714 C C . ARG A 1 86 ? 0.004 -8.001 -7.869 1.00 97.94 86 ARG A C 1
ATOM 716 O O . ARG A 1 86 ? -0.958 -8.386 -8.524 1.00 97.94 86 ARG A O 1
ATOM 723 N N . ALA A 1 87 ? -0.080 -6.983 -7.012 1.00 98.00 87 ALA A N 1
ATOM 724 C CA . ALA A 1 87 ? -1.304 -6.204 -6.841 1.00 98.00 87 ALA A CA 1
ATOM 725 C C . ALA A 1 87 ? -1.578 -5.288 -8.049 1.00 98.00 87 ALA A C 1
ATOM 727 O O . ALA A 1 87 ? -2.711 -5.223 -8.518 1.00 98.00 87 ALA A O 1
ATOM 728 N N . ALA A 1 88 ? -0.545 -4.631 -8.584 1.00 97.81 88 ALA A N 1
ATOM 729 C CA . ALA A 1 88 ? -0.646 -3.791 -9.776 1.00 97.81 88 ALA A CA 1
ATOM 730 C C . ALA A 1 88 ? -1.014 -4.603 -11.030 1.00 97.81 88 ALA A C 1
ATOM 732 O O . ALA A 1 88 ? -1.850 -4.162 -11.815 1.00 97.81 88 ALA A O 1
ATOM 733 N N . GLU A 1 89 ? -0.455 -5.807 -11.180 1.00 96.94 89 GLU A N 1
ATOM 734 C CA . GLU A 1 89 ? -0.778 -6.748 -12.258 1.00 96.94 89 GLU A CA 1
ATOM 735 C C . GLU A 1 89 ? -2.247 -7.188 -12.201 1.00 96.94 89 GLU A C 1
ATOM 737 O O . GLU A 1 89 ? -2.964 -7.084 -13.196 1.00 96.94 89 GLU A O 1
ATOM 742 N N . GLN A 1 90 ? -2.730 -7.592 -11.019 1.00 97.25 90 GLN A N 1
ATOM 743 C CA . GLN A 1 90 ? -4.139 -7.954 -10.807 1.00 97.25 90 GLN A CA 1
ATOM 744 C C . GLN A 1 90 ? -5.104 -6.793 -11.081 1.00 97.25 90 GLN A C 1
ATOM 746 O O . GLN A 1 90 ? -6.248 -7.027 -11.463 1.00 97.25 90 GLN A O 1
ATOM 751 N N . ALA A 1 91 ? -4.654 -5.553 -10.877 1.00 97.31 91 ALA A N 1
ATOM 752 C CA . ALA A 1 91 ? -5.429 -4.341 -11.120 1.00 97.31 91 ALA A CA 1
ATOM 753 C C . ALA A 1 91 ? -5.241 -3.756 -12.536 1.00 97.31 91 ALA A C 1
ATOM 755 O O . ALA A 1 91 ? -5.843 -2.729 -12.845 1.00 97.31 91 ALA A O 1
ATOM 756 N N . HIS A 1 92 ? -4.429 -4.386 -13.395 1.00 97.19 92 HIS A N 1
ATOM 757 C CA . HIS A 1 92 ? -4.105 -3.915 -14.749 1.00 97.19 92 HIS A CA 1
ATOM 758 C C . HIS A 1 92 ? -3.546 -2.478 -14.795 1.00 97.19 92 HIS A C 1
ATOM 760 O O . HIS A 1 92 ? -3.855 -1.694 -15.695 1.00 97.19 92 HIS A O 1
ATOM 766 N N . LEU A 1 93 ? -2.709 -2.126 -13.815 1.00 97.56 93 LEU A N 1
ATOM 767 C CA . LEU A 1 93 ? -2.081 -0.807 -13.679 1.00 97.56 93 LEU A CA 1
ATOM 768 C C . LEU A 1 93 ? -0.740 -0.750 -14.413 1.00 97.56 93 LEU A C 1
ATOM 770 O O . LEU A 1 93 ? 0.316 -0.649 -13.795 1.00 97.56 93 LEU A O 1
ATOM 774 N N . TRP A 1 94 ? -0.776 -0.857 -15.743 1.00 96.38 94 TRP A N 1
ATOM 775 C CA . TRP A 1 94 ? 0.417 -1.043 -16.583 1.00 96.38 94 TRP A CA 1
ATOM 776 C C . TRP A 1 94 ? 1.471 0.058 -16.418 1.00 96.38 94 TRP A C 1
ATOM 778 O O . TRP A 1 94 ? 2.663 -0.230 -16.369 1.00 96.38 94 TRP A O 1
ATOM 788 N N . ALA A 1 95 ? 1.055 1.318 -16.260 1.00 96.31 95 ALA A N 1
ATOM 789 C CA . ALA A 1 95 ? 1.990 2.431 -16.091 1.00 96.31 95 ALA A CA 1
ATOM 790 C C . ALA A 1 95 ? 2.782 2.330 -14.774 1.00 96.31 95 ALA A C 1
ATOM 792 O O . ALA A 1 95 ? 3.979 2.622 -14.722 1.00 96.31 95 ALA A O 1
ATOM 793 N N . GLU A 1 96 ? 2.118 1.918 -13.699 1.00 97.75 96 GLU A N 1
ATOM 794 C CA . GLU A 1 96 ? 2.711 1.659 -12.390 1.00 97.75 96 GLU A CA 1
ATOM 795 C C . GLU A 1 96 ? 3.541 0.373 -12.398 1.00 97.75 96 GLU A C 1
ATOM 797 O O . GLU A 1 96 ? 4.599 0.324 -11.777 1.00 97.75 96 GLU A O 1
ATOM 802 N N . LEU A 1 97 ? 3.089 -0.643 -13.132 1.00 96.56 97 LEU A N 1
ATOM 803 C CA . LEU A 1 97 ? 3.751 -1.935 -13.277 1.00 96.56 97 LEU A CA 1
ATOM 804 C C . LEU A 1 97 ? 5.110 -1.778 -13.976 1.00 96.56 97 LEU A C 1
ATOM 806 O O . LEU A 1 97 ? 6.134 -2.174 -13.422 1.00 96.56 97 LEU A O 1
ATOM 810 N N . VAL A 1 98 ? 5.144 -1.086 -15.119 1.00 97.06 98 VAL A N 1
ATOM 811 C CA . VAL A 1 98 ? 6.383 -0.739 -15.836 1.00 97.06 98 VAL A CA 1
ATOM 812 C C . VAL A 1 98 ? 7.328 0.069 -14.947 1.00 97.06 98 VAL A C 1
ATOM 814 O O . VAL A 1 98 ? 8.530 -0.188 -14.920 1.00 97.06 98 VAL A O 1
ATOM 817 N N . PHE A 1 99 ? 6.800 1.020 -14.169 1.00 96.88 99 PHE A N 1
ATOM 818 C CA . PHE A 1 99 ? 7.613 1.784 -13.221 1.00 96.88 99 PHE A CA 1
ATOM 819 C C . PHE A 1 99 ? 8.220 0.908 -12.126 1.00 96.88 99 PHE A C 1
ATOM 821 O O . PHE A 1 99 ? 9.390 1.075 -11.792 1.00 96.88 99 PHE A O 1
ATOM 828 N N . LEU A 1 100 ? 7.453 -0.029 -11.571 1.00 96.75 100 LEU A N 1
ATOM 829 C CA . LEU A 1 100 ? 7.964 -0.957 -10.568 1.00 96.75 100 LEU A CA 1
ATOM 830 C C . LEU A 1 100 ? 9.028 -1.885 -11.151 1.00 96.75 100 LEU A C 1
ATOM 832 O O . LEU A 1 100 ? 10.046 -2.077 -10.494 1.00 96.75 100 LEU A O 1
ATOM 836 N N . TYR A 1 101 ? 8.843 -2.405 -12.367 1.00 96.88 101 TYR A N 1
ATOM 837 C CA . TYR A 1 101 ? 9.865 -3.216 -13.030 1.00 96.88 101 TYR A CA 1
ATOM 838 C C . TYR A 1 101 ? 11.148 -2.431 -13.314 1.00 96.88 101 T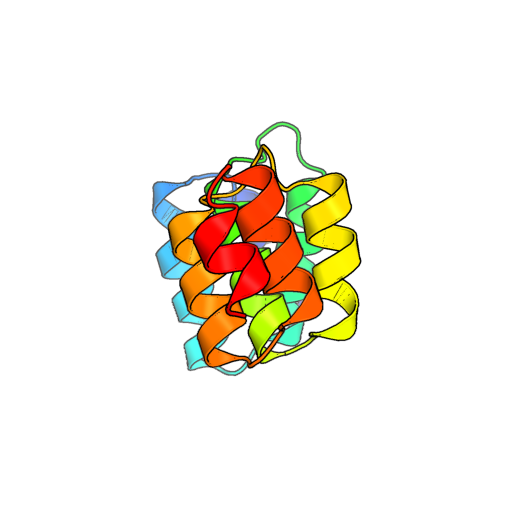YR A C 1
ATOM 840 O O . TYR A 1 101 ? 12.229 -2.950 -13.051 1.00 96.88 101 TYR A O 1
ATOM 848 N N . ASP A 1 102 ? 11.051 -1.169 -13.750 1.00 96.12 102 ASP A N 1
ATOM 849 C CA . ASP A 1 102 ? 12.214 -0.278 -13.895 1.00 96.12 102 ASP A CA 1
ATOM 850 C C . ASP A 1 102 ? 12.974 -0.124 -12.569 1.00 96.12 102 ASP A C 1
ATOM 852 O O . ASP A 1 102 ? 14.193 -0.283 -12.521 1.00 96.12 102 ASP A O 1
ATOM 856 N N . LYS A 1 103 ? 12.258 0.126 -11.463 1.00 94.00 103 LYS A N 1
ATOM 857 C CA . LYS A 1 103 ? 12.873 0.250 -10.128 1.00 94.00 103 LYS A CA 1
ATOM 858 C C . LYS A 1 103 ? 13.381 -1.062 -9.548 1.00 94.00 103 LYS A C 1
ATOM 860 O O . LYS A 1 103 ? 14.228 -1.025 -8.660 1.00 94.00 103 LYS A O 1
ATOM 865 N N . TYR A 1 104 ? 12.875 -2.191 -10.028 1.00 93.62 104 TYR A N 1
ATOM 866 C CA . TYR A 1 104 ? 13.332 -3.520 -9.639 1.00 93.62 104 TYR A CA 1
ATOM 867 C C . TYR A 1 104 ? 14.427 -4.074 -10.560 1.00 93.62 104 TYR A C 1
ATOM 869 O O . TYR A 1 104 ? 14.857 -5.204 -10.365 1.00 93.62 104 TYR A O 1
ATOM 877 N N . GLU A 1 105 ? 14.880 -3.280 -11.541 1.00 93.56 105 GLU A N 1
ATOM 878 C CA . GLU A 1 105 ? 15.875 -3.663 -12.554 1.00 93.56 105 GLU A CA 1
ATOM 879 C C . GLU A 1 105 ? 15.452 -4.879 -13.406 1.00 93.56 105 GLU A C 1
ATOM 881 O O . GLU A 1 105 ? 16.272 -5.531 -14.050 1.00 93.56 105 GLU A O 1
ATOM 886 N N . GLU A 1 106 ? 14.147 -5.161 -13.475 1.00 89.38 106 GLU A N 1
ATOM 887 C CA . GLU A 1 106 ? 13.558 -6.203 -14.319 1.00 89.38 106 GLU A CA 1
ATOM 888 C C . GLU A 1 106 ? 13.137 -5.616 -15.675 1.00 89.38 106 GLU A C 1
ATOM 890 O O . GLU A 1 106 ? 11.967 -5.636 -16.064 1.00 89.38 106 GLU A O 1
ATOM 895 N N . TYR A 1 107 ? 14.105 -5.059 -16.409 1.00 85.31 107 TYR A N 1
ATOM 8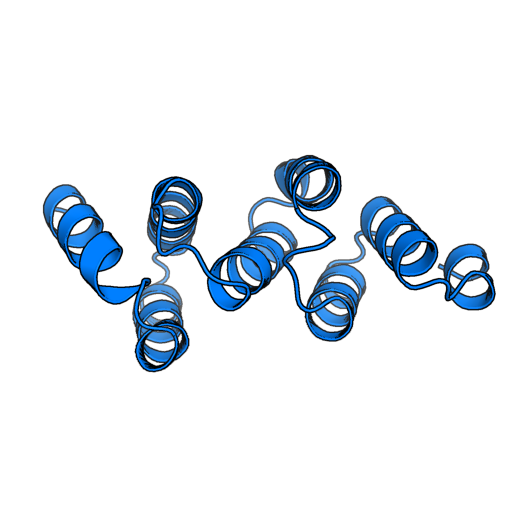96 C CA . TYR A 1 107 ? 13.850 -4.334 -17.661 1.00 85.31 107 TYR A CA 1
ATOM 897 C C . TYR A 1 107 ? 13.151 -5.185 -18.729 1.00 85.31 107 TYR A C 1
ATOM 899 O O . TYR A 1 107 ? 12.305 -4.672 -19.459 1.00 85.31 107 TYR A O 1
ATOM 907 N N . ASP A 1 108 ? 13.455 -6.483 -18.794 1.00 86.00 108 ASP A N 1
ATOM 908 C CA . ASP A 1 108 ? 12.805 -7.401 -19.734 1.00 86.00 108 ASP A CA 1
ATOM 909 C C . ASP A 1 108 ? 11.296 -7.493 -19.464 1.00 86.00 108 ASP A C 1
ATOM 911 O O . ASP A 1 108 ? 10.491 -7.439 -20.392 1.00 86.00 108 ASP A O 1
ATOM 915 N N . ASN A 1 109 ? 10.902 -7.544 -18.188 1.00 82.75 109 ASN A N 1
ATOM 916 C CA . ASN A 1 109 ? 9.497 -7.565 -17.793 1.00 82.75 109 ASN A CA 1
ATOM 917 C C . ASN A 1 109 ? 8.831 -6.198 -18.024 1.00 82.75 109 ASN A C 1
ATOM 919 O O . ASN A 1 109 ? 7.669 -6.145 -18.417 1.00 82.75 109 ASN A O 1
ATOM 923 N N . ALA A 1 110 ? 9.573 -5.094 -17.869 1.00 81.06 110 ALA A N 1
ATOM 924 C CA . ALA A 1 110 ? 9.082 -3.744 -18.161 1.00 81.06 110 ALA A CA 1
ATOM 925 C C . ALA A 1 110 ? 8.706 -3.542 -19.638 1.00 81.06 110 ALA A C 1
ATOM 927 O O . ALA A 1 110 ? 7.792 -2.782 -19.934 1.00 81.06 110 ALA A O 1
ATOM 928 N N . VAL A 1 111 ? 9.405 -4.198 -20.568 1.00 81.94 111 VAL A N 1
ATOM 929 C CA . VAL A 1 111 ? 9.115 -4.097 -22.010 1.00 81.94 111 VAL A CA 1
ATOM 930 C C . VAL A 1 111 ? 7.910 -4.953 -22.417 1.00 81.94 111 VAL A C 1
ATOM 932 O O . VAL A 1 111 ? 7.269 -4.667 -23.428 1.00 81.94 111 VAL A O 1
ATOM 935 N N . LEU A 1 112 ? 7.614 -6.011 -21.657 1.00 81.94 112 LEU A N 1
ATOM 936 C CA . LEU A 1 112 ? 6.543 -6.967 -21.955 1.00 81.94 112 LEU A CA 1
ATOM 937 C C . LEU A 1 112 ? 5.187 -6.612 -21.324 1.00 81.94 112 LEU A C 1
ATOM 939 O O . LEU A 1 112 ? 4.181 -7.195 -21.734 1.00 81.94 112 LEU A O 1
ATOM 943 N N . ALA A 1 113 ? 5.172 -5.718 -20.334 1.00 71.12 113 ALA A N 1
ATOM 944 C CA . ALA A 1 113 ? 3.976 -5.248 -19.629 1.00 71.12 113 ALA A CA 1
ATOM 945 C C . ALA A 1 113 ? 3.222 -4.156 -20.405 1.00 71.12 113 ALA A C 1
ATOM 947 O O . ALA A 1 113 ? 1.971 -4.169 -20.343 1.00 71.12 113 ALA A O 1
#

Sequence (113 aa):
EFRLAQMCGLHIVVHADELEDLINYYQDRGHFEELINLLEAALGLERAHMGMFTELAILYSKYKPQRMREHLELFWSRVNIPKVLRAAEQAHLWAELVFLYDKYEEYDNAVLA

InterPro domains:
  IPR000547 Clathrin, heavy chain/VPS, 7-fold repeat [PS50236] (10-113)
  IPR000547 Clathrin, heavy chain/VPS, 7-fold repeat [SM00299] (10-113)
  IPR011990 Tetratricopeptide-like helical domain superfamily [G3DSA:1.25.40.10] (1-113)
  IPR016024 Armadillo-type fold [SSF48371] (1-112)
  IPR055358 Clathrin heavy-chain repeat [PF00637] (12-111)

Foldseek 3Di:
DCPVVLVVLLVQCLDVVRVVVVVCVCVVVPNLVSVLVSLVVSCPDPSDALSSLAVNLLSCLPPPVVCNVVSCVVCVVSYPLVSSLVSNVVSVVLVSNLVSCVVVVVNVVSVVD

Secondary structure (DSSP, 8-state):
-HHHHHHHHHHHTTSHHHHHHHHHHHHTTT-HHHHHHHHHHHTTSTT--HHHHHHHHHHHHHH-HHHHHHHHHHHGGGS-HHHHHHHHHHTT-HHHHHHHHHHTT-HHHHHH-

pLDDT: mean 95.39, std 5.58, range [62.28, 98.69]

Radius of gyration: 14.34 Å; chains: 1; bounding box: 34×20×40 Å

Organism: NCBI:txid2083390